Protein AF-A0A1W0X5W5-F1 (afdb_monomer_lite)

Radius of gyration: 29.23 Å; chains: 1; bounding box: 76×47×56 Å

Foldseek 3Di:
DDPDDDPVRVVVVVVQVVCVVVVVCPDPPPPPPPDPDPPVDVVLLVVQVVQQVDLARDQLVRSCVVVVHDSVVSVCSCVPVVVVPRDDHHDPDDDDPVRVVVCVVVVVVVCVVCPDPNVVVDDDDDDD

Sequence (128 aa):
MGRKLNLRAVSNLIRKNINKKAGNDTALSLVKPRGSSKLHTLGLVDAIEKDLSGPNPLTPSASSLKYGVSATTIARVISQDLEGKVRKKCRVHALSNKQAKQRLDRGPRLLRYINGRKWKNVVTIDEA

Secondary structure (DSSP, 8-state):
------HHHHHHHHHHHHHHHTT----------S---TT--HHHHHHHHHHHHSSSPPPHHHHHHHHT--HHHHHHHHHHTSTT-PPP---SS---HHHHHHHHHHHHHHHHHHTTTGGGG-------

pLDDT: mean 78.26, std 14.47, range [41.88, 96.75]

Structure (mmCIF, N/CA/C/O backbone):
data_AF-A0A1W0X5W5-F1
#
_entry.id   AF-A0A1W0X5W5-F1
#
loop_
_atom_site.group_PDB
_atom_site.id
_atom_site.type_symbol
_atom_site.label_atom_id
_atom_site.label_alt_id
_atom_site.label_comp_id
_atom_site.label_asym_id
_atom_site.label_entity_id
_atom_site.label_seq_id
_atom_site.pdbx_PDB_ins_code
_atom_site.Cartn_x
_atom_site.Cartn_y
_atom_site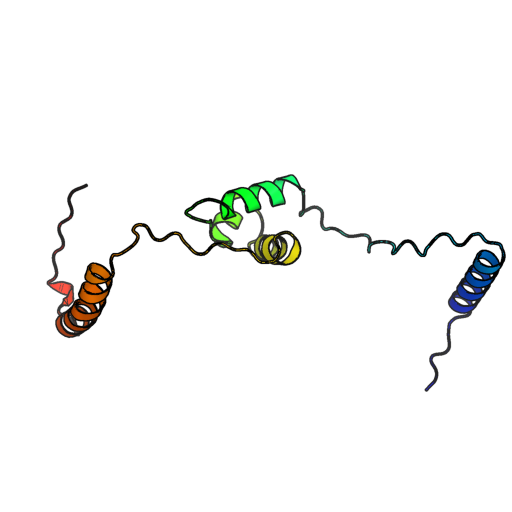.Cartn_z
_atom_site.occupancy
_atom_site.B_iso_or_equiv
_atom_site.auth_seq_id
_atom_site.auth_comp_id
_atom_site.auth_asym_id
_atom_site.auth_atom_id
_atom_site.pdbx_PDB_model_num
ATOM 1 N N . MET A 1 1 ? 45.149 -30.269 -7.861 1.00 41.88 1 MET A N 1
ATOM 2 C CA . MET A 1 1 ? 44.637 -30.825 -9.136 1.00 41.88 1 MET A CA 1
ATOM 3 C C . MET A 1 1 ? 44.564 -29.716 -10.181 1.00 41.88 1 MET A C 1
ATOM 5 O O . MET A 1 1 ? 43.687 -28.866 -10.099 1.00 41.88 1 MET A O 1
ATOM 9 N N . GLY A 1 2 ? 45.520 -29.663 -11.112 1.00 46.75 2 GLY A N 1
ATOM 10 C CA . GLY A 1 2 ? 45.532 -28.656 -12.179 1.00 46.75 2 GLY A CA 1
ATOM 11 C C . GLY A 1 2 ? 44.496 -28.981 -13.256 1.00 46.75 2 GLY A C 1
ATOM 12 O O . GLY A 1 2 ? 44.470 -30.102 -13.764 1.00 46.75 2 GLY A O 1
ATOM 13 N N . ARG A 1 3 ? 43.631 -28.022 -13.609 1.00 52.53 3 ARG A N 1
ATOM 14 C CA . ARG A 1 3 ? 42.708 -28.167 -14.745 1.00 52.53 3 ARG A CA 1
ATOM 15 C C . ARG A 1 3 ? 43.532 -28.287 -16.030 1.00 52.53 3 ARG A C 1
ATOM 17 O O . ARG A 1 3 ? 44.135 -27.306 -16.459 1.00 52.53 3 ARG A O 1
ATOM 24 N N . LYS A 1 4 ? 43.554 -29.472 -16.651 1.00 60.06 4 LYS A N 1
ATOM 25 C CA . LYS A 1 4 ? 44.086 -29.646 -18.011 1.00 60.06 4 LYS A CA 1
ATOM 26 C C . LYS A 1 4 ? 43.233 -28.810 -18.966 1.00 60.06 4 LYS A C 1
ATOM 28 O O . LYS A 1 4 ? 42.050 -29.085 -19.155 1.00 60.06 4 LYS A O 1
ATOM 33 N N . LEU A 1 5 ? 43.820 -27.762 -19.533 1.00 64.19 5 LEU A N 1
ATOM 34 C CA . LEU A 1 5 ? 43.180 -26.965 -20.574 1.00 64.19 5 LEU A CA 1
ATOM 35 C C . LEU A 1 5 ? 43.147 -27.780 -21.875 1.00 64.19 5 LEU A C 1
ATOM 37 O O . LEU A 1 5 ? 44.148 -28.370 -22.272 1.00 64.19 5 LEU A O 1
ATOM 41 N N . ASN A 1 6 ? 41.988 -27.820 -22.533 1.00 78.38 6 ASN A N 1
ATOM 42 C CA . ASN A 1 6 ? 41.815 -28.459 -23.840 1.00 78.38 6 ASN A CA 1
ATOM 43 C C . ASN A 1 6 ? 42.690 -27.742 -24.892 1.00 78.38 6 ASN A C 1
ATOM 45 O O . ASN A 1 6 ? 42.779 -26.513 -24.872 1.00 78.38 6 ASN A O 1
ATOM 49 N N . LEU A 1 7 ? 43.289 -28.483 -25.833 1.00 74.12 7 LEU A N 1
ATOM 50 C CA . LEU A 1 7 ? 44.090 -27.960 -26.953 1.00 74.12 7 LEU A CA 1
ATOM 51 C C . LEU A 1 7 ? 43.425 -26.768 -27.657 1.00 74.12 7 LEU A C 1
ATOM 53 O O . LEU A 1 7 ? 44.081 -25.777 -27.960 1.00 74.12 7 LEU A O 1
ATOM 57 N N . ARG A 1 8 ? 42.097 -26.798 -27.819 1.00 75.81 8 ARG A N 1
ATOM 58 C CA . ARG A 1 8 ? 41.340 -25.690 -28.422 1.00 75.81 8 ARG A CA 1
ATOM 59 C C . ARG A 1 8 ? 41.394 -24.403 -27.588 1.00 75.81 8 ARG A C 1
ATOM 61 O O . ARG A 1 8 ? 41.447 -23.308 -28.146 1.00 75.81 8 ARG A O 1
ATOM 68 N N . ALA A 1 9 ? 41.390 -24.514 -26.260 1.00 78.94 9 ALA A N 1
ATOM 69 C CA . ALA A 1 9 ? 41.548 -23.371 -25.362 1.00 78.94 9 ALA A CA 1
ATOM 70 C C . ALA A 1 9 ? 42.970 -22.798 -25.442 1.00 78.94 9 ALA A C 1
ATOM 72 O O . ALA A 1 9 ? 43.132 -21.578 -25.478 1.00 78.94 9 ALA A O 1
ATOM 73 N N . VAL A 1 10 ? 43.976 -23.670 -25.559 1.00 77.69 10 VAL A N 1
ATOM 74 C CA . VAL A 1 10 ? 45.382 -23.281 -25.733 1.00 77.69 10 VAL A CA 1
ATOM 75 C C . VAL A 1 10 ? 45.584 -22.539 -27.059 1.00 77.69 10 VAL A C 1
ATOM 77 O O . VAL A 1 10 ? 46.097 -21.422 -27.053 1.00 77.69 10 VAL A O 1
ATOM 80 N N . SER A 1 11 ? 45.092 -23.069 -28.184 1.00 81.19 11 SER A N 1
ATOM 81 C CA . SER A 1 11 ? 45.182 -22.396 -29.491 1.00 81.19 11 SER A CA 1
ATOM 82 C C . SER A 1 11 ? 44.473 -21.038 -29.503 1.00 81.19 11 SER A C 1
ATOM 84 O O . SER A 1 11 ? 44.976 -20.070 -30.075 1.00 81.19 11 SER A O 1
ATOM 86 N N . ASN A 1 12 ? 43.322 -20.930 -28.832 1.00 78.50 12 ASN A N 1
ATOM 87 C CA . ASN A 1 12 ? 42.607 -19.662 -28.699 1.00 78.50 12 ASN A CA 1
ATOM 88 C C . ASN A 1 12 ? 43.385 -18.628 -27.878 1.00 78.50 12 ASN A C 1
ATOM 90 O O . ASN A 1 12 ? 43.351 -17.446 -28.215 1.00 78.50 12 ASN A O 1
ATOM 94 N N . LEU A 1 13 ? 44.088 -19.059 -26.828 1.00 80.19 13 LEU A N 1
ATOM 95 C CA . LEU A 1 13 ? 44.933 -18.187 -26.015 1.00 80.19 13 LEU A CA 1
ATOM 96 C C . LEU A 1 13 ? 46.162 -17.703 -26.798 1.00 80.19 13 LEU A C 1
ATOM 98 O O . LEU A 1 13 ? 46.456 -16.510 -26.786 1.00 80.19 13 LEU A O 1
ATOM 102 N N . ILE A 1 14 ? 46.826 -18.603 -27.532 1.00 80.94 14 ILE A N 1
ATOM 103 C CA . ILE A 1 14 ? 47.978 -18.271 -28.388 1.00 80.94 14 ILE A CA 1
ATOM 104 C C . ILE A 1 14 ? 47.579 -17.225 -29.431 1.00 80.94 14 ILE A C 1
ATOM 106 O O . ILE A 1 14 ? 48.217 -16.181 -29.540 1.00 80.94 14 ILE A O 1
ATOM 110 N N . ARG A 1 15 ? 46.466 -17.453 -30.137 1.00 77.56 15 ARG A N 1
ATOM 111 C CA . ARG A 1 15 ? 45.949 -16.517 -31.141 1.00 77.56 15 ARG A CA 1
ATOM 112 C C . ARG A 1 15 ? 45.621 -15.141 -30.549 1.00 77.56 15 ARG A C 1
ATOM 114 O O . ARG A 1 15 ? 45.953 -14.127 -31.153 1.00 77.56 15 ARG A O 1
ATOM 121 N N . LYS A 1 16 ? 45.016 -15.092 -29.355 1.00 76.19 16 LYS A N 1
ATOM 122 C CA . LYS A 1 16 ? 44.744 -13.828 -28.647 1.00 76.19 16 LYS A CA 1
ATOM 123 C C . LYS A 1 16 ? 46.030 -13.072 -28.300 1.00 76.19 16 LYS A C 1
ATOM 125 O O . LYS A 1 16 ? 46.082 -11.863 -28.490 1.00 76.19 16 LYS A O 1
ATOM 130 N N . ASN A 1 17 ? 47.066 -13.775 -27.843 1.00 76.19 17 ASN A N 1
ATOM 131 C CA . ASN A 1 17 ? 48.352 -13.159 -27.506 1.00 76.19 17 ASN A CA 1
ATOM 132 C C . ASN A 1 17 ? 49.097 -12.617 -28.735 1.00 76.19 17 ASN A C 1
ATOM 134 O O . ASN A 1 17 ? 49.722 -11.562 -28.644 1.00 76.19 17 ASN A O 1
ATOM 138 N N . ILE A 1 18 ? 49.017 -13.308 -29.876 1.00 77.12 18 ILE A N 1
ATOM 139 C CA . ILE A 1 18 ? 49.602 -12.840 -31.143 1.00 77.12 18 ILE A CA 1
ATOM 140 C C . ILE A 1 18 ? 48.912 -11.547 -31.602 1.00 77.12 18 ILE A C 1
ATOM 142 O O . ILE A 1 18 ? 49.589 -10.569 -31.906 1.00 77.12 18 ILE A O 1
ATOM 146 N N . ASN A 1 19 ? 47.577 -11.506 -31.566 1.00 68.06 19 ASN A N 1
ATOM 147 C CA . ASN A 1 19 ? 46.812 -10.323 -31.976 1.00 68.06 19 ASN A CA 1
ATOM 148 C C . ASN A 1 19 ? 47.051 -9.113 -31.059 1.00 68.06 19 ASN A C 1
ATOM 150 O O . ASN A 1 19 ? 47.155 -7.994 -31.555 1.00 68.06 19 ASN A O 1
ATOM 154 N N . LYS A 1 20 ? 47.220 -9.345 -29.749 1.00 68.50 20 LYS A N 1
ATOM 155 C CA . LYS A 1 20 ? 47.580 -8.308 -28.773 1.00 68.50 20 LYS A CA 1
ATOM 156 C C . LYS A 1 20 ? 48.955 -7.691 -29.046 1.00 68.50 20 LYS A C 1
ATOM 158 O O . LYS A 1 20 ? 49.110 -6.476 -29.017 1.00 68.50 20 LYS A O 1
ATOM 163 N N . LYS A 1 21 ? 49.960 -8.517 -29.367 1.00 67.50 21 LYS A N 1
ATOM 164 C CA . LYS A 1 21 ? 51.302 -8.030 -29.745 1.00 67.50 21 LYS A CA 1
ATOM 165 C C . LYS A 1 21 ? 51.312 -7.255 -31.065 1.00 67.50 21 LYS A C 1
ATOM 167 O O . LYS A 1 21 ? 52.150 -6.379 -31.230 1.00 67.50 21 LYS A O 1
ATOM 172 N N . ALA A 1 22 ? 50.395 -7.560 -31.980 1.00 68.62 22 ALA A N 1
ATOM 173 C CA . ALA A 1 22 ? 50.269 -6.878 -33.266 1.00 68.62 22 ALA A CA 1
ATOM 174 C C . ALA A 1 22 ? 49.549 -5.513 -33.183 1.00 68.62 22 ALA A C 1
ATOM 176 O O . ALA A 1 22 ? 49.238 -4.938 -34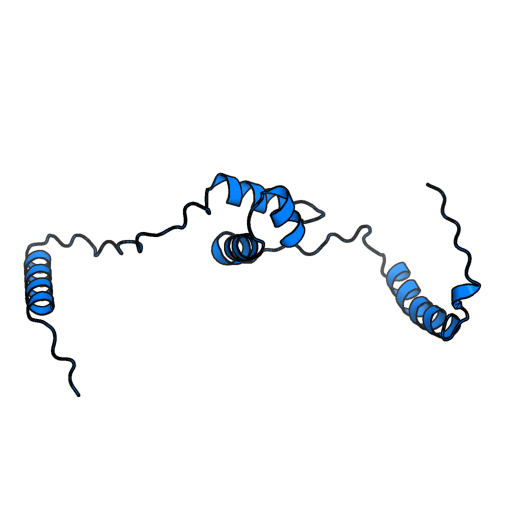.220 1.00 68.62 22 ALA A O 1
ATOM 177 N N . GLY A 1 23 ? 49.231 -5.009 -31.981 1.00 56.22 23 GLY A N 1
ATOM 178 C CA . GLY A 1 23 ? 48.491 -3.752 -31.798 1.00 56.22 23 GLY A CA 1
ATOM 179 C C . GLY A 1 23 ? 47.002 -3.840 -32.156 1.00 56.22 23 GLY A C 1
ATOM 180 O O . GLY A 1 23 ? 46.272 -2.866 -32.000 1.00 56.22 23 GLY A O 1
ATOM 181 N N . ASN A 1 24 ? 46.520 -5.017 -32.563 1.00 57.16 24 ASN A N 1
ATOM 182 C CA . ASN A 1 24 ? 45.113 -5.296 -32.838 1.00 57.16 24 ASN A CA 1
ATOM 183 C C . ASN A 1 24 ? 44.387 -5.703 -31.548 1.00 57.16 24 ASN A C 1
ATOM 185 O O . ASN A 1 24 ? 43.698 -6.728 -31.501 1.00 57.16 24 ASN A O 1
ATOM 189 N N . ASP A 1 25 ? 44.542 -4.903 -30.490 1.00 55.94 25 ASP A N 1
ATOM 190 C CA . ASP A 1 25 ? 43.758 -5.019 -29.262 1.00 55.94 25 ASP A CA 1
ATOM 191 C C . ASP A 1 25 ? 42.329 -4.536 -29.540 1.00 55.94 25 ASP A C 1
ATOM 193 O O . ASP A 1 25 ? 41.868 -3.501 -29.064 1.00 55.94 25 ASP A O 1
ATOM 197 N N . THR A 1 26 ? 41.579 -5.317 -30.322 1.00 54.59 26 THR A N 1
ATOM 198 C CA . THR A 1 26 ? 40.125 -5.257 -30.213 1.00 54.59 26 THR A CA 1
ATOM 199 C C . THR A 1 26 ? 39.819 -5.688 -28.789 1.00 54.59 26 THR A C 1
ATOM 201 O O . THR A 1 26 ? 40.021 -6.857 -28.440 1.00 54.59 26 THR A O 1
ATOM 204 N N . ALA A 1 27 ? 39.397 -4.729 -27.956 1.00 50.03 27 ALA A N 1
ATOM 205 C CA . ALA A 1 27 ? 38.918 -4.983 -26.608 1.00 50.03 27 ALA A CA 1
ATOM 206 C C . ALA A 1 27 ? 38.065 -6.252 -26.631 1.00 50.03 27 ALA A C 1
ATOM 208 O O . ALA A 1 27 ? 37.277 -6.443 -27.562 1.00 50.03 27 ALA A O 1
ATOM 209 N N . LEU A 1 28 ? 38.240 -7.135 -25.641 1.00 51.38 28 LEU A N 1
ATOM 210 C CA . LEU A 1 28 ? 37.315 -8.240 -25.427 1.00 51.38 28 LEU A CA 1
ATOM 211 C C . LEU A 1 28 ? 35.924 -7.620 -25.347 1.00 51.38 28 LEU A C 1
ATOM 213 O O . LEU A 1 28 ? 35.529 -7.127 -24.293 1.00 51.38 28 LEU A O 1
ATOM 217 N N . SER A 1 29 ? 35.197 -7.613 -26.467 1.00 51.09 29 SER A N 1
ATOM 218 C CA . SER A 1 29 ? 33.780 -7.333 -26.456 1.00 51.09 29 SER A CA 1
ATOM 219 C C . SER A 1 29 ? 33.271 -8.413 -25.529 1.00 51.09 29 SER A C 1
ATOM 221 O O . SER A 1 29 ? 33.370 -9.606 -25.846 1.00 51.09 29 SER A O 1
ATOM 223 N N . LEU A 1 30 ? 32.854 -7.996 -24.340 1.00 48.06 30 LEU A N 1
ATOM 224 C CA . LEU A 1 30 ? 32.068 -8.804 -23.446 1.00 48.06 30 LEU A CA 1
ATOM 225 C C . LEU A 1 30 ? 30.857 -9.185 -24.294 1.00 48.06 30 LEU A C 1
ATOM 227 O O . LEU A 1 30 ? 29.929 -8.392 -24.442 1.00 48.06 30 LEU A O 1
ATOM 231 N N . VAL A 1 31 ? 30.935 -10.324 -24.989 1.00 45.72 31 VAL A N 1
ATOM 232 C CA . VAL A 1 31 ? 29.844 -10.804 -25.825 1.00 45.72 31 VAL A CA 1
ATOM 233 C C . VAL A 1 31 ? 28.728 -11.009 -24.826 1.00 45.72 31 VAL A C 1
ATOM 235 O O . VAL A 1 31 ? 28.789 -11.939 -24.019 1.00 45.72 31 VAL A O 1
ATOM 238 N N . LYS A 1 32 ? 27.776 -10.068 -24.802 1.00 52.59 32 LYS A N 1
ATOM 239 C CA . LYS A 1 32 ? 26.614 -10.153 -23.926 1.00 52.59 32 LYS A CA 1
ATOM 240 C C . LYS A 1 32 ? 26.036 -11.551 -24.146 1.00 52.59 32 LYS A C 1
ATOM 242 O O . LYS A 1 32 ? 25.884 -11.937 -25.312 1.00 52.59 32 LYS A O 1
ATOM 247 N N . PRO A 1 33 ? 25.782 -12.341 -23.090 1.00 51.97 33 PRO A N 1
ATOM 248 C CA . PRO A 1 33 ? 25.211 -13.661 -23.276 1.00 51.97 33 PRO A CA 1
ATOM 249 C C . PRO A 1 33 ? 23.937 -13.501 -24.102 1.00 51.97 33 PRO A C 1
ATOM 251 O O . PRO A 1 33 ? 23.051 -12.707 -23.786 1.00 51.97 33 PRO A O 1
ATOM 254 N N . ARG A 1 34 ? 23.919 -14.185 -25.245 1.00 49.72 34 ARG A N 1
ATOM 255 C CA . ARG A 1 34 ? 22.846 -14.106 -26.226 1.00 49.72 34 ARG A CA 1
ATOM 256 C C . ARG A 1 34 ? 21.605 -14.730 -25.594 1.00 49.72 34 ARG A C 1
ATOM 258 O O . ARG A 1 34 ? 21.515 -15.949 -25.500 1.00 49.72 34 ARG A O 1
ATOM 265 N N . GLY A 1 35 ? 20.692 -13.883 -25.130 1.00 52.38 35 GLY A N 1
ATOM 266 C CA . GLY A 1 35 ? 19.457 -14.323 -24.492 1.00 52.38 35 GLY A CA 1
ATOM 267 C C . GLY A 1 35 ? 18.828 -13.281 -23.576 1.00 52.38 35 GLY A C 1
ATOM 268 O O . GLY A 1 35 ? 18.503 -13.606 -22.439 1.00 52.38 35 GLY A O 1
ATOM 269 N N . SER A 1 36 ? 18.616 -12.045 -24.041 1.00 49.88 36 SER A N 1
ATOM 270 C CA . SER A 1 36 ? 17.507 -11.281 -23.466 1.00 49.88 36 SER A CA 1
ATOM 271 C C . SER A 1 36 ? 16.226 -12.004 -23.878 1.00 49.88 36 SER A C 1
ATOM 273 O O . SER A 1 36 ? 15.992 -12.270 -25.061 1.00 49.88 36 SER A O 1
ATOM 275 N N . SER A 1 37 ? 15.436 -12.440 -22.899 1.00 51.19 37 SER A N 1
ATOM 276 C CA . SER A 1 37 ? 14.161 -13.076 -23.208 1.00 51.19 37 SER A CA 1
ATOM 277 C C . SER A 1 37 ? 13.297 -12.081 -23.995 1.00 51.19 37 SER A C 1
ATOM 279 O O . SER A 1 37 ? 13.259 -10.896 -23.665 1.00 51.19 37 SER A O 1
ATOM 281 N N . LYS A 1 38 ? 12.604 -12.554 -25.039 1.00 54.22 38 LYS A N 1
ATOM 282 C CA . LYS A 1 38 ? 11.740 -11.745 -25.929 1.00 54.22 38 LYS A CA 1
ATOM 283 C C . LYS A 1 38 ? 10.632 -10.963 -25.192 1.00 54.22 38 LYS A C 1
ATOM 285 O O . LYS A 1 38 ? 9.909 -10.199 -25.813 1.00 54.22 38 LYS A O 1
ATOM 290 N N . LEU A 1 39 ? 10.490 -11.169 -23.883 1.00 53.59 39 LEU A N 1
ATOM 291 C CA . LEU A 1 39 ? 9.470 -10.581 -23.023 1.00 53.59 39 LEU A CA 1
ATOM 292 C C . LEU A 1 39 ? 9.893 -9.243 -22.386 1.00 53.59 39 LEU A C 1
ATOM 294 O O . LEU A 1 39 ? 9.039 -8.568 -21.829 1.00 53.59 39 LEU A O 1
ATOM 298 N N . HIS A 1 40 ? 11.161 -8.823 -22.496 1.00 61.06 40 HIS A N 1
ATOM 299 C CA . HIS A 1 40 ? 11.628 -7.494 -22.057 1.00 61.06 40 HIS A CA 1
ATOM 300 C C . HIS A 1 40 ? 11.661 -6.538 -23.251 1.00 61.06 40 HIS A C 1
ATOM 302 O O . HIS A 1 40 ? 12.720 -6.118 -23.716 1.00 61.06 40 HIS A O 1
ATOM 308 N N . THR A 1 41 ? 10.492 -6.250 -23.818 1.00 75.56 41 THR A N 1
ATOM 309 C CA . THR A 1 41 ? 10.397 -5.175 -24.813 1.00 75.56 41 THR A CA 1
ATOM 310 C C . THR A 1 41 ? 10.475 -3.845 -24.070 1.00 75.56 41 THR A C 1
ATOM 312 O O . THR A 1 41 ? 9.795 -3.697 -23.057 1.00 75.56 41 THR A O 1
ATOM 315 N N . LEU A 1 42 ? 11.262 -2.882 -24.567 1.00 78.81 42 LEU A N 1
ATOM 316 C CA . LEU A 1 42 ? 11.389 -1.546 -23.958 1.00 78.81 42 LEU A CA 1
ATOM 317 C C . LEU A 1 42 ? 10.016 -0.929 -23.640 1.00 78.81 42 LEU A C 1
ATOM 319 O O . LEU A 1 42 ? 9.801 -0.461 -22.533 1.00 78.81 42 LEU A O 1
ATOM 323 N N . GLY A 1 43 ? 9.036 -1.087 -24.537 1.00 84.38 43 GLY A N 1
ATOM 324 C CA . GLY A 1 43 ? 7.674 -0.596 -24.306 1.00 84.38 43 GLY A CA 1
ATOM 325 C C . GLY A 1 43 ? 6.943 -1.216 -23.105 1.00 84.38 43 GLY A C 1
ATOM 326 O O . GLY A 1 43 ? 6.127 -0.540 -22.487 1.00 84.38 43 GLY A O 1
ATOM 327 N N . LEU A 1 44 ? 7.231 -2.472 -22.733 1.00 85.31 44 LEU A N 1
ATOM 328 C CA . LEU A 1 44 ? 6.674 -3.077 -21.515 1.00 85.31 44 LEU A CA 1
ATOM 329 C C . LEU A 1 44 ? 7.343 -2.495 -20.266 1.00 85.31 44 LEU A C 1
ATOM 331 O O . LEU A 1 44 ? 6.662 -2.241 -19.275 1.00 85.31 44 LEU A O 1
ATOM 335 N N . VAL A 1 45 ? 8.660 -2.278 -20.321 1.00 86.94 45 VAL A N 1
ATOM 336 C CA . VAL A 1 45 ? 9.418 -1.660 -19.224 1.00 86.94 45 VAL A CA 1
ATOM 337 C C . VAL A 1 45 ? 8.906 -0.242 -18.977 1.00 86.94 45 VAL A C 1
ATOM 339 O O . VAL A 1 45 ? 8.524 0.061 -17.850 1.00 86.94 45 VAL A O 1
ATOM 342 N N . ASP A 1 46 ? 8.765 0.566 -20.030 1.00 88.00 46 ASP A N 1
ATOM 343 C CA . ASP A 1 46 ? 8.258 1.942 -19.951 1.00 88.00 46 ASP A CA 1
ATOM 344 C C . ASP A 1 46 ? 6.818 1.994 -19.411 1.00 88.00 46 ASP A C 1
ATOM 346 O O . ASP A 1 46 ? 6.461 2.866 -18.615 1.00 88.00 46 ASP A O 1
ATOM 350 N N . ALA A 1 47 ? 5.965 1.050 -19.824 1.00 88.31 47 ALA A N 1
ATOM 351 C CA . ALA A 1 47 ? 4.587 0.965 -19.344 1.00 88.31 47 ALA A CA 1
ATOM 352 C C . ALA A 1 47 ? 4.520 0.601 -17.849 1.00 88.31 47 ALA A C 1
ATOM 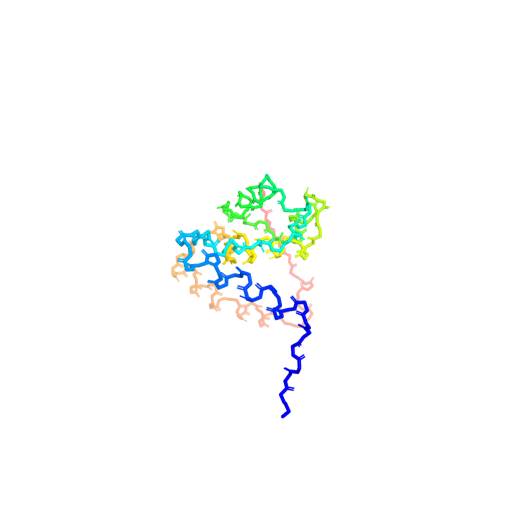354 O O . ALA A 1 47 ? 3.758 1.211 -17.094 1.00 88.31 47 ALA A O 1
ATOM 355 N N . ILE A 1 48 ? 5.347 -0.354 -17.407 1.00 86.38 48 ILE A N 1
ATOM 356 C CA . ILE A 1 48 ? 5.471 -0.726 -15.992 1.00 86.38 48 ILE A CA 1
ATOM 357 C C . ILE A 1 48 ? 6.046 0.443 -15.183 1.00 86.38 48 ILE A C 1
ATOM 359 O O . ILE A 1 48 ? 5.539 0.737 -14.103 1.00 86.38 48 ILE A O 1
ATOM 363 N N . GLU A 1 49 ? 7.053 1.148 -15.699 1.00 87.50 49 GLU A N 1
ATOM 364 C CA . GLU A 1 49 ? 7.634 2.318 -15.039 1.00 87.50 49 GLU A CA 1
ATOM 365 C C . GLU A 1 49 ? 6.595 3.429 -14.845 1.00 87.50 49 GLU A C 1
ATOM 367 O O . GLU A 1 49 ? 6.461 3.969 -13.743 1.00 87.50 49 GLU A O 1
ATOM 372 N N . LYS A 1 50 ? 5.788 3.724 -15.872 1.00 87.12 50 LYS A N 1
ATOM 373 C CA . LYS A 1 50 ? 4.692 4.700 -15.768 1.00 87.12 50 LYS A CA 1
ATOM 374 C C . LYS A 1 50 ? 3.669 4.316 -14.704 1.00 87.12 50 LYS A C 1
ATOM 376 O O . LYS A 1 50 ? 3.291 5.164 -13.893 1.00 87.12 50 LYS A O 1
ATOM 381 N N . ASP A 1 51 ? 3.264 3.050 -14.665 1.00 84.88 51 ASP A N 1
ATOM 382 C CA . ASP A 1 51 ? 2.321 2.550 -13.659 1.00 84.88 51 ASP A CA 1
ATOM 383 C C . ASP A 1 51 ? 2.886 2.600 -12.233 1.00 84.88 51 ASP A C 1
ATOM 385 O O . ASP A 1 51 ? 2.123 2.710 -11.273 1.00 84.88 51 ASP A O 1
ATOM 389 N N . LEU A 1 52 ? 4.210 2.530 -12.076 1.00 81.69 52 LEU A N 1
ATOM 390 C CA . LEU A 1 52 ? 4.892 2.633 -10.784 1.00 81.69 52 LEU A CA 1
ATOM 391 C C . LEU A 1 52 ? 5.202 4.081 -10.371 1.00 81.69 52 LEU A C 1
ATOM 393 O O . LEU A 1 52 ? 5.365 4.357 -9.180 1.00 81.69 52 LEU A O 1
ATOM 397 N N . SER A 1 53 ? 5.281 5.007 -11.328 1.00 82.12 53 SER A N 1
ATOM 398 C CA . SER A 1 53 ? 5.564 6.427 -11.083 1.00 82.12 53 SER A CA 1
ATOM 399 C C . SER A 1 53 ? 4.350 7.190 -10.533 1.00 82.12 53 SER A C 1
ATOM 401 O O . SER A 1 53 ? 4.506 8.150 -9.766 1.00 82.12 53 SER A O 1
ATOM 403 N N . GLY A 1 54 ? 3.138 6.729 -10.863 1.00 75.25 54 GLY A N 1
ATOM 404 C CA . GLY A 1 54 ? 1.877 7.307 -10.395 1.00 75.25 54 GLY A CA 1
ATOM 405 C C . GLY A 1 54 ? 1.688 7.273 -8.867 1.00 75.25 54 GLY A C 1
ATOM 406 O O . GLY A 1 54 ? 2.364 6.523 -8.159 1.00 75.25 54 GLY A O 1
ATOM 407 N N . PRO A 1 55 ? 0.751 8.075 -8.319 1.00 68.38 55 PRO A N 1
ATOM 408 C CA . PRO A 1 55 ? 0.514 8.140 -6.877 1.00 68.38 55 PRO A CA 1
ATOM 409 C C . PRO A 1 55 ? 0.073 6.784 -6.305 1.00 68.38 55 PRO A C 1
ATOM 411 O O . PRO A 1 55 ? 0.490 6.389 -5.221 1.00 68.38 55 PRO A O 1
ATOM 414 N N . ASN A 1 56 ? -0.720 6.004 -7.032 1.00 74.12 56 ASN A N 1
ATOM 415 C CA . ASN A 1 56 ? -1.103 4.671 -6.585 1.00 74.12 56 ASN A CA 1
ATOM 416 C C . ASN A 1 56 ? -0.436 3.608 -7.465 1.00 74.12 56 ASN A C 1
ATOM 418 O O . ASN A 1 56 ? -1.045 3.193 -8.452 1.00 74.12 56 ASN A O 1
ATOM 422 N N . PRO A 1 57 ? 0.804 3.194 -7.145 1.00 81.94 57 PRO A N 1
ATOM 423 C CA . PRO A 1 57 ? 1.516 2.229 -7.961 1.00 81.94 57 PRO A CA 1
ATOM 424 C C . PRO A 1 57 ? 0.776 0.894 -7.973 1.00 81.94 57 PRO A C 1
ATOM 426 O O . PRO A 1 57 ? 0.324 0.405 -6.929 1.00 81.94 57 PRO A O 1
ATOM 429 N N . LEU A 1 58 ? 0.657 0.300 -9.160 1.00 84.00 58 LEU A N 1
ATOM 430 C CA . LEU A 1 58 ? 0.055 -1.021 -9.302 1.00 84.00 58 LEU A CA 1
ATOM 431 C C . LEU A 1 58 ? 0.909 -2.082 -8.601 1.00 84.00 58 LEU A C 1
ATOM 433 O O . LEU A 1 58 ? 2.140 -2.039 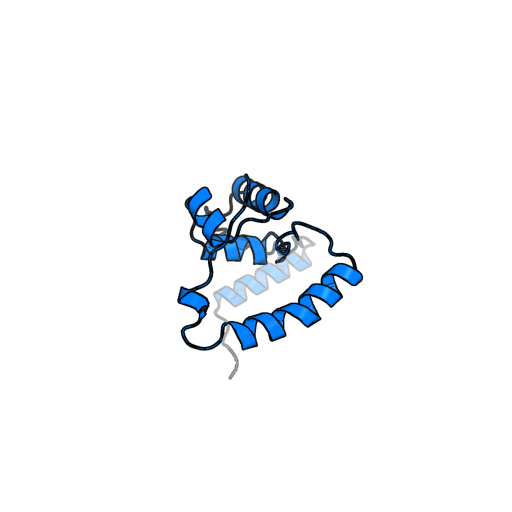-8.600 1.00 84.00 58 LEU A O 1
ATOM 437 N N . THR A 1 59 ? 0.241 -3.070 -8.004 1.00 83.00 59 THR A N 1
ATOM 438 C CA . THR A 1 59 ? 0.931 -4.248 -7.476 1.00 83.00 59 THR A CA 1
ATOM 439 C C . THR A 1 59 ? 1.434 -5.118 -8.632 1.00 83.00 59 THR A C 1
ATOM 441 O O . THR A 1 59 ? 0.799 -5.147 -9.687 1.00 83.00 59 THR A O 1
ATOM 444 N N . PRO A 1 60 ? 2.498 -5.922 -8.438 1.00 84.44 60 PRO A N 1
ATOM 445 C CA . PRO A 1 60 ? 2.975 -6.845 -9.472 1.00 84.44 60 PRO A CA 1
ATOM 446 C C . PRO A 1 60 ? 1.887 -7.787 -10.012 1.00 84.44 60 PRO A C 1
ATOM 448 O O . PRO A 1 60 ? 1.888 -8.123 -11.192 1.00 84.44 60 PRO A O 1
ATOM 451 N N . SER A 1 61 ? 0.925 -8.175 -9.169 1.00 86.31 61 SER A N 1
ATOM 452 C CA . SER A 1 61 ? -0.243 -8.967 -9.567 1.00 86.31 61 SER 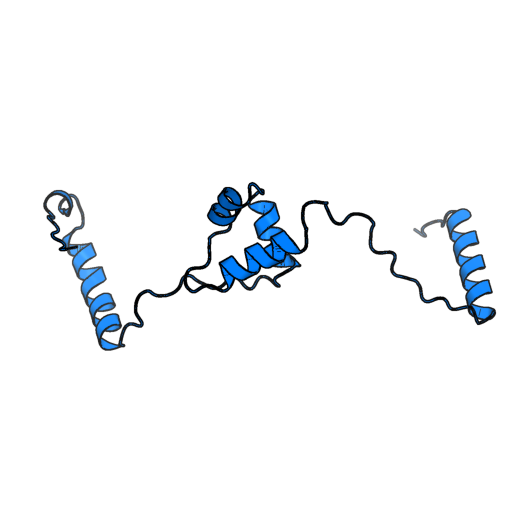A CA 1
ATOM 453 C C . SER A 1 61 ? -1.226 -8.197 -10.455 1.00 86.31 61 SER A C 1
ATOM 455 O O . SER A 1 61 ? -1.712 -8.746 -11.440 1.00 86.31 61 SER A O 1
ATOM 457 N N . ALA A 1 62 ? -1.501 -6.928 -10.148 1.00 87.25 62 ALA A N 1
ATOM 458 C CA . ALA A 1 62 ? -2.389 -6.095 -10.953 1.00 87.25 62 ALA A CA 1
ATOM 459 C C . ALA A 1 62 ? -1.757 -5.776 -12.315 1.00 87.25 62 ALA A C 1
ATOM 461 O O . ALA A 1 62 ? -2.416 -5.889 -13.347 1.00 87.25 62 ALA A O 1
ATOM 462 N N . SER A 1 63 ? -0.458 -5.472 -12.333 1.00 87.44 63 SER A N 1
ATOM 463 C CA . SER A 1 63 ? 0.293 -5.292 -13.577 1.00 87.44 63 SER A CA 1
ATOM 464 C C . SER A 1 63 ? 0.347 -6.586 -14.399 1.00 87.44 63 SER A C 1
ATOM 466 O O . SER A 1 63 ? 0.267 -6.537 -15.623 1.00 87.44 63 SER A O 1
ATOM 468 N N . SER A 1 64 ? 0.423 -7.751 -13.745 1.00 90.06 64 SER A N 1
ATOM 469 C CA . SER A 1 64 ? 0.416 -9.060 -14.417 1.00 90.06 64 SER A CA 1
ATOM 470 C C . SER A 1 64 ? -0.876 -9.283 -15.193 1.00 90.06 64 SER A C 1
ATOM 472 O O . SER A 1 64 ? -0.835 -9.634 -16.372 1.00 90.06 64 SER A O 1
ATOM 474 N N . LEU A 1 65 ? -2.010 -8.986 -14.557 1.00 92.31 65 LEU A N 1
ATOM 475 C CA . LEU A 1 65 ? -3.327 -9.053 -15.180 1.00 92.31 65 LEU A CA 1
ATOM 476 C C . LEU A 1 65 ? -3.464 -8.055 -16.342 1.00 92.31 65 LEU A C 1
ATOM 478 O O . LEU A 1 65 ? -3.955 -8.417 -17.405 1.00 92.31 65 LEU A O 1
ATOM 482 N N . LYS A 1 66 ? -3.001 -6.813 -16.152 1.00 90.94 66 LYS A N 1
ATOM 483 C CA . LYS A 1 66 ? -3.107 -5.733 -17.146 1.00 90.94 66 LYS A CA 1
ATOM 484 C C . LYS A 1 66 ? -2.323 -6.024 -18.426 1.00 90.94 66 LYS A C 1
ATOM 486 O O . LYS A 1 66 ? -2.822 -5.765 -19.516 1.00 90.94 66 LYS A O 1
ATOM 491 N N . TYR A 1 67 ? -1.101 -6.535 -18.294 1.00 89.56 67 TYR A N 1
ATOM 492 C CA . TYR A 1 67 ? -0.195 -6.732 -19.429 1.00 89.56 67 TYR A CA 1
ATOM 493 C C . TYR A 1 67 ? -0.183 -8.167 -19.969 1.00 89.56 67 TYR A C 1
ATOM 495 O O . TYR A 1 67 ? 0.472 -8.425 -20.975 1.00 89.56 67 TYR A O 1
ATOM 503 N N . GLY A 1 68 ? -0.880 -9.108 -19.322 1.00 88.62 68 GLY A N 1
ATOM 504 C CA . GLY A 1 68 ? -0.880 -10.520 -19.723 1.00 88.62 68 GLY A CA 1
ATOM 505 C C . GLY A 1 68 ? 0.477 -11.204 -19.527 1.00 88.62 68 GLY A C 1
ATOM 506 O O . GLY A 1 68 ? 0.801 -12.173 -20.209 1.00 88.62 68 GLY A O 1
ATOM 507 N N . VAL A 1 69 ? 1.296 -10.687 -18.610 1.00 88.62 69 VAL A N 1
ATOM 508 C CA . VAL A 1 69 ? 2.658 -11.164 -18.347 1.00 88.62 69 VAL A CA 1
ATOM 509 C C . VAL A 1 69 ? 2.716 -11.760 -16.951 1.00 88.62 69 VAL A C 1
ATOM 511 O O . VAL A 1 69 ? 2.072 -11.256 -16.038 1.00 88.62 69 VAL A O 1
ATOM 514 N N . SER A 1 70 ? 3.500 -12.819 -16.744 1.00 89.31 70 SER A N 1
ATOM 515 C CA . SER A 1 70 ? 3.616 -13.443 -15.422 1.00 89.31 70 SER A CA 1
ATOM 516 C C . SER A 1 70 ? 4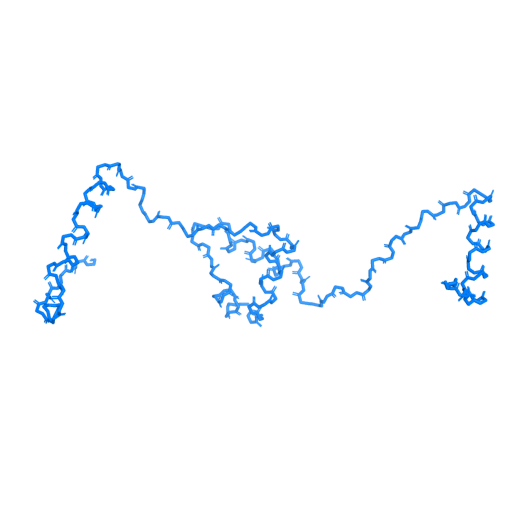.117 -12.459 -14.350 1.00 89.31 70 SER A C 1
ATOM 518 O O . SER A 1 70 ? 5.005 -11.637 -14.598 1.00 89.31 70 SER A O 1
ATOM 520 N N . ALA A 1 71 ? 3.587 -12.567 -13.129 1.00 88.56 71 ALA A N 1
ATOM 521 C CA . ALA A 1 71 ? 3.995 -11.711 -12.013 1.00 88.56 71 ALA A CA 1
ATOM 522 C C . ALA A 1 71 ? 5.497 -11.834 -11.681 1.00 88.56 71 ALA A C 1
ATOM 524 O O . ALA A 1 71 ? 6.112 -10.868 -11.231 1.00 88.56 71 ALA A O 1
ATOM 525 N N . THR A 1 72 ? 6.111 -12.993 -11.942 1.00 89.19 72 THR A N 1
ATOM 526 C CA . THR A 1 72 ? 7.556 -13.212 -11.769 1.00 89.19 72 THR A CA 1
ATOM 527 C C . THR A 1 72 ? 8.381 -12.446 -12.799 1.00 89.19 72 THR A C 1
ATOM 529 O O . THR A 1 72 ? 9.424 -11.896 -12.450 1.00 89.19 72 THR A O 1
ATOM 532 N N . THR A 1 73 ? 7.915 -12.348 -14.047 1.00 87.81 73 THR A N 1
ATOM 533 C CA . THR A 1 73 ? 8.541 -11.494 -15.067 1.00 87.81 73 THR A CA 1
ATOM 534 C C . THR A 1 73 ? 8.442 -10.022 -14.679 1.00 87.81 73 THR A C 1
ATOM 536 O O . THR A 1 73 ? 9.435 -9.312 -14.769 1.00 87.81 73 THR A O 1
ATOM 539 N N . ILE A 1 74 ? 7.292 -9.570 -14.175 1.00 87.62 74 ILE A N 1
ATOM 540 C CA . ILE A 1 74 ? 7.135 -8.185 -13.705 1.00 87.62 74 ILE A CA 1
ATOM 541 C C . ILE A 1 74 ? 8.057 -7.896 -12.520 1.00 87.62 74 ILE A C 1
ATOM 543 O O . ILE A 1 74 ? 8.726 -6.868 -12.507 1.00 87.62 74 ILE A O 1
ATOM 547 N N . ALA A 1 75 ? 8.164 -8.818 -11.560 1.00 86.69 75 ALA A N 1
ATOM 548 C CA . ALA A 1 75 ? 9.116 -8.687 -10.460 1.00 86.69 75 ALA A CA 1
ATOM 549 C C . ALA A 1 75 ? 10.569 -8.606 -10.962 1.00 86.69 75 ALA A C 1
ATOM 551 O O . ALA A 1 75 ? 11.341 -7.795 -10.460 1.00 86.69 75 ALA A O 1
ATOM 552 N N . ARG A 1 76 ? 10.935 -9.392 -11.985 1.00 86.88 76 ARG A N 1
ATOM 553 C CA . ARG A 1 76 ? 12.261 -9.315 -12.616 1.00 86.88 76 ARG A CA 1
ATOM 554 C C . ARG A 1 76 ? 12.512 -7.972 -13.287 1.00 86.88 76 ARG A C 1
ATOM 556 O O . ARG A 1 76 ? 13.563 -7.402 -13.032 1.00 86.88 76 ARG A O 1
ATOM 563 N N . VAL A 1 77 ? 11.565 -7.466 -14.078 1.00 86.69 77 VAL A N 1
ATOM 564 C CA . VAL A 1 77 ? 11.662 -6.134 -14.704 1.00 86.69 77 VAL A CA 1
ATOM 565 C C . VAL A 1 77 ? 11.858 -5.066 -13.631 1.00 86.69 77 VAL A C 1
ATOM 567 O O . VAL A 1 77 ? 12.779 -4.265 -13.703 1.00 86.69 77 VAL A O 1
ATOM 570 N N . ILE A 1 78 ? 11.061 -5.113 -12.565 1.00 85.62 78 ILE A N 1
ATOM 571 C CA . ILE A 1 78 ? 11.186 -4.177 -11.449 1.00 85.62 78 ILE A CA 1
ATOM 572 C C . ILE A 1 78 ? 12.574 -4.255 -10.800 1.00 85.62 78 ILE A C 1
ATOM 574 O O . ILE A 1 78 ? 13.191 -3.223 -10.560 1.00 85.62 78 ILE A O 1
ATOM 578 N N . SER A 1 79 ? 13.073 -5.454 -10.495 1.00 84.75 79 SER A N 1
ATOM 579 C CA . SER A 1 79 ? 14.354 -5.621 -9.800 1.00 84.75 79 SER A CA 1
ATOM 580 C C . SER A 1 79 ? 15.576 -5.335 -10.674 1.00 84.75 79 SER A C 1
ATOM 582 O O . SER A 1 79 ? 16.564 -4.822 -10.159 1.00 84.75 79 SER A O 1
ATOM 584 N N . GLN A 1 80 ? 15.537 -5.706 -11.954 1.00 84.69 80 GLN A N 1
ATOM 585 C CA . GLN A 1 80 ? 16.689 -5.642 -12.859 1.00 84.69 80 GLN A CA 1
ATOM 586 C C . GLN A 1 80 ? 16.706 -4.358 -13.683 1.00 84.69 80 GLN A C 1
ATOM 588 O O . GLN A 1 80 ? 17.752 -3.725 -13.782 1.00 84.69 80 GLN A O 1
ATOM 593 N N . ASP A 1 81 ? 15.558 -3.976 -14.241 1.00 83.12 81 ASP A N 1
ATOM 594 C CA . ASP A 1 81 ? 15.450 -2.867 -15.190 1.00 83.12 81 ASP A CA 1
ATOM 595 C C . ASP A 1 81 ? 15.071 -1.551 -14.481 1.00 83.12 81 ASP A C 1
ATOM 597 O O . ASP A 1 81 ? 15.469 -0.481 -14.929 1.00 83.12 81 ASP A O 1
ATOM 601 N N . LEU A 1 82 ? 14.362 -1.619 -13.341 1.00 81.38 82 LEU A N 1
ATOM 602 C CA . LEU A 1 82 ? 13.910 -0.448 -12.561 1.00 81.38 82 LEU A CA 1
ATOM 603 C C . LEU A 1 82 ? 14.592 -0.316 -11.184 1.00 81.38 82 LEU A C 1
ATOM 605 O O . LEU A 1 82 ? 14.083 0.370 -10.293 1.00 81.38 82 LEU A O 1
ATOM 609 N N . GLU A 1 83 ? 15.729 -0.992 -10.978 1.00 79.19 83 GLU A N 1
ATOM 610 C CA . GLU A 1 83 ? 16.550 -0.946 -9.749 1.00 79.19 83 GLU A CA 1
ATOM 611 C C . GLU A 1 83 ? 15.795 -1.293 -8.445 1.00 79.19 83 GLU A C 1
ATOM 613 O O . GLU A 1 83 ? 16.197 -0.912 -7.346 1.00 79.19 83 GLU A O 1
ATOM 618 N N . GLY A 1 84 ? 14.659 -1.987 -8.537 1.00 69.81 84 GLY A N 1
ATOM 619 C CA . GLY A 1 84 ? 13.800 -2.275 -7.389 1.00 69.81 84 GLY A CA 1
ATOM 620 C C . GLY A 1 84 ? 13.082 -1.046 -6.819 1.00 69.81 84 GLY A C 1
ATOM 621 O O . GLY A 1 84 ? 12.551 -1.119 -5.707 1.00 69.81 84 GLY A O 1
ATOM 622 N N . LYS A 1 85 ? 13.029 0.076 -7.552 1.00 65.62 85 LYS A N 1
ATOM 623 C CA . LYS A 1 85 ? 12.346 1.315 -7.144 1.00 65.62 85 LYS A CA 1
ATOM 624 C C . LYS A 1 85 ? 10.826 1.170 -7.247 1.00 65.62 85 LYS A C 1
ATOM 626 O O . LYS A 1 85 ? 10.170 1.774 -8.087 1.00 65.62 85 LYS A O 1
ATOM 631 N N . VAL A 1 86 ? 10.234 0.383 -6.355 1.00 65.25 86 VAL A N 1
ATOM 632 C CA . VAL A 1 86 ? 8.776 0.332 -6.199 1.00 65.25 86 VAL A CA 1
ATOM 633 C C . VAL A 1 86 ? 8.358 1.419 -5.221 1.00 65.25 86 VAL A C 1
ATOM 635 O O . VAL A 1 86 ? 8.715 1.387 -4.039 1.00 65.25 86 VAL A O 1
ATOM 638 N N . ARG A 1 87 ? 7.580 2.396 -5.700 1.00 63.69 87 ARG A N 1
ATOM 639 C CA . ARG A 1 87 ? 6.934 3.364 -4.811 1.00 63.69 87 ARG A CA 1
ATOM 640 C C . ARG A 1 87 ? 5.968 2.629 -3.880 1.00 63.69 87 ARG A C 1
ATOM 642 O O . ARG A 1 87 ? 5.247 1.718 -4.278 1.00 63.69 87 ARG A O 1
ATOM 649 N N . LYS A 1 88 ? 5.961 3.011 -2.604 1.00 67.62 88 LYS A N 1
ATOM 650 C CA . LYS A 1 88 ? 4.963 2.521 -1.642 1.00 67.62 88 LYS A CA 1
ATOM 651 C C . LYS A 1 88 ? 3.617 3.174 -1.967 1.00 67.62 88 LYS A C 1
ATOM 653 O O . LYS A 1 88 ? 3.598 4.305 -2.446 1.00 67.62 88 LYS A O 1
ATOM 658 N N . LYS A 1 89 ? 2.506 2.476 -1.694 1.00 69.56 89 LYS A N 1
ATOM 659 C CA . LYS A 1 89 ? 1.140 3.011 -1.859 1.00 69.56 89 LYS A CA 1
ATOM 660 C C . LYS A 1 89 ? 1.051 4.447 -1.331 1.00 69.56 89 LYS A C 1
ATOM 662 O O . LYS A 1 89 ? 1.465 4.694 -0.194 1.00 69.56 89 LYS A O 1
ATOM 667 N N . CYS A 1 90 ? 0.495 5.370 -2.123 1.00 61.22 90 CYS A N 1
ATOM 668 C CA . CYS A 1 90 ? 0.262 6.721 -1.627 1.00 61.22 90 CYS A CA 1
ATOM 669 C C . CYS A 1 90 ? -0.721 6.716 -0.463 1.00 61.22 90 CYS A C 1
ATOM 671 O O . CYS A 1 90 ? -1.719 5.994 -0.427 1.00 61.22 90 CYS A O 1
ATOM 673 N N . ARG A 1 91 ? -0.422 7.577 0.503 1.00 66.94 91 ARG A N 1
ATOM 674 C CA . ARG A 1 91 ? -1.301 7.865 1.623 1.00 66.94 91 ARG A CA 1
ATOM 675 C C . ARG A 1 91 ? -2.395 8.810 1.120 1.00 66.94 91 ARG A C 1
ATOM 677 O O . ARG A 1 91 ? -2.072 9.914 0.704 1.00 66.94 91 ARG A O 1
ATOM 684 N N . VAL A 1 92 ? -3.660 8.385 1.186 1.00 70.62 92 VAL A N 1
ATOM 685 C CA . VAL A 1 92 ? -4.829 9.162 0.707 1.00 70.62 92 VAL A CA 1
ATOM 686 C C . VAL A 1 92 ? -4.873 10.568 1.320 1.00 70.62 92 VAL A C 1
ATOM 688 O O . VAL A 1 92 ? -5.168 11.537 0.634 1.00 70.62 92 VAL A O 1
ATOM 691 N N . HIS A 1 93 ? -4.485 10.693 2.594 1.00 75.88 93 HIS A N 1
ATOM 692 C CA . HIS A 1 93 ? -4.302 11.982 3.258 1.00 75.88 93 HIS A CA 1
ATOM 693 C C . HIS A 1 93 ? -3.021 12.001 4.086 1.00 75.88 93 HIS A C 1
ATOM 695 O O . HIS A 1 93 ? -2.748 11.073 4.860 1.00 75.88 93 HIS A O 1
ATOM 701 N N . ALA A 1 94 ? -2.269 13.096 3.991 1.00 82.94 94 ALA A N 1
ATOM 702 C CA . ALA A 1 94 ? -1.248 13.415 4.976 1.00 82.94 94 ALA A CA 1
ATOM 703 C C . ALA A 1 94 ? -1.946 13.682 6.317 1.00 82.94 94 ALA A C 1
ATOM 705 O O . ALA A 1 94 ? -2.641 14.682 6.478 1.00 82.94 94 ALA A O 1
ATOM 706 N N . LEU A 1 95 ? -1.819 12.758 7.274 1.00 89.12 95 LEU A N 1
ATOM 707 C CA . LEU A 1 95 ? -2.388 12.988 8.600 1.00 89.12 95 LEU A CA 1
ATOM 708 C C . LEU A 1 95 ? -1.558 14.028 9.331 1.00 89.12 95 LEU A C 1
ATOM 710 O O . LEU A 1 95 ? -0.337 13.889 9.416 1.00 89.12 95 LEU A O 1
ATOM 714 N N . SER A 1 96 ? -2.233 14.991 9.949 1.00 92.81 96 SER A N 1
ATOM 715 C CA . SER A 1 96 ? -1.594 15.831 10.954 1.00 92.81 96 SER A CA 1
ATOM 716 C C . SER A 1 96 ? -1.175 14.989 12.164 1.00 92.81 96 SER A C 1
ATOM 718 O O . SER A 1 96 ? -1.774 13.949 12.466 1.00 92.81 96 SER A O 1
ATOM 720 N N . ASN A 1 97 ? -0.185 15.468 12.921 1.00 94.75 97 ASN A N 1
ATOM 721 C CA . ASN A 1 97 ? 0.254 14.814 14.160 1.00 94.75 97 ASN A CA 1
ATOM 722 C C . ASN A 1 97 ? -0.909 14.614 15.148 1.00 94.75 97 ASN A C 1
ATOM 724 O O . ASN A 1 97 ? -0.989 13.588 15.824 1.00 94.75 97 ASN A O 1
ATOM 728 N N . LYS A 1 98 ? -1.865 15.553 15.172 1.00 95.81 98 LYS A N 1
ATOM 729 C CA . LYS A 1 98 ? -3.084 15.458 15.984 1.00 95.81 98 LYS A CA 1
ATOM 730 C C . LYS A 1 98 ? -3.966 14.286 15.547 1.00 95.81 98 LYS A C 1
ATOM 732 O O . LYS A 1 98 ? -4.375 13.490 16.389 1.00 95.81 98 LYS A O 1
ATOM 737 N N . GLN A 1 99 ? -4.224 14.145 14.246 1.00 95.50 99 GLN A N 1
ATOM 738 C CA . GLN A 1 99 ? -5.015 13.034 13.703 1.00 95.50 99 GLN A CA 1
ATOM 739 C C . GLN A 1 99 ? -4.319 11.686 13.921 1.00 95.50 99 GLN A C 1
ATOM 741 O O . GLN A 1 99 ? -4.970 10.709 14.289 1.00 95.50 99 GLN A O 1
ATOM 746 N N . ALA A 1 100 ? -2.996 11.628 13.741 1.00 94.50 100 ALA A N 1
ATOM 747 C CA . ALA A 1 100 ? -2.215 10.424 14.006 1.00 94.50 100 ALA A CA 1
ATOM 748 C C . ALA A 1 100 ? -2.313 10.003 15.483 1.00 94.50 100 ALA A C 1
ATOM 750 O O . ALA A 1 100 ? -2.621 8.845 15.767 1.00 94.50 100 ALA A O 1
ATOM 751 N N . LYS A 1 101 ? -2.156 10.953 16.417 1.00 96.19 101 LYS A N 1
ATOM 752 C CA . LYS A 1 101 ? -2.296 10.706 17.860 1.00 96.19 101 LYS A CA 1
ATOM 753 C C . LYS A 1 101 ? -3.703 10.235 18.229 1.00 96.19 101 LYS A C 1
ATOM 755 O O . LYS A 1 101 ? -3.843 9.277 18.981 1.00 96.19 101 LYS A O 1
ATOM 760 N N . GLN A 1 102 ? -4.743 10.854 17.666 1.00 96.75 102 GLN A N 1
ATOM 761 C CA . GLN A 1 102 ? -6.127 10.422 17.887 1.00 96.75 102 GLN A CA 1
ATOM 762 C C . GLN A 1 102 ? -6.370 8.987 17.414 1.00 96.75 102 GLN A C 1
ATOM 764 O O . GLN A 1 102 ? -7.012 8.218 18.123 1.00 96.75 102 GLN A O 1
ATOM 769 N N . ARG A 1 103 ? -5.852 8.604 16.240 1.00 95.81 103 ARG A N 1
ATOM 770 C CA . ARG A 1 103 ? -5.979 7.227 15.738 1.00 95.81 103 ARG A CA 1
ATOM 771 C C . ARG A 1 103 ? -5.236 6.230 16.623 1.00 95.81 103 ARG A C 1
ATOM 773 O O . ARG A 1 103 ? -5.785 5.169 16.906 1.00 95.81 103 ARG A O 1
ATOM 780 N N . LEU A 1 104 ? -4.035 6.584 17.083 1.00 95.56 104 LEU A N 1
ATOM 781 C CA . LEU A 1 104 ? -3.233 5.734 17.964 1.00 95.56 104 LEU A CA 1
ATOM 782 C C . LEU A 1 104 ? -3.904 5.515 19.327 1.00 95.56 104 LEU A C 1
ATOM 784 O O . LEU A 1 104 ? -3.865 4.405 19.843 1.00 95.56 104 LEU A O 1
ATOM 788 N N . ASP A 1 105 ? -4.556 6.539 19.882 1.00 95.38 105 ASP A N 1
ATOM 789 C CA . ASP A 1 105 ? -5.274 6.427 21.158 1.00 95.38 105 ASP A CA 1
ATOM 790 C C . ASP A 1 105 ? -6.618 5.688 21.019 1.00 95.38 105 ASP A C 1
ATOM 792 O O . ASP A 1 105 ? -6.960 4.835 21.839 1.00 95.38 105 ASP A O 1
ATOM 796 N N . ARG A 1 106 ? -7.392 5.975 19.964 1.00 96.06 106 ARG A N 1
ATOM 797 C CA . ARG A 1 106 ? -8.745 5.418 19.789 1.00 96.06 106 ARG A CA 1
ATOM 798 C C . ARG A 1 106 ? -8.755 4.001 19.223 1.00 96.06 106 ARG A C 1
ATOM 800 O O . ARG A 1 106 ? -9.637 3.226 19.583 1.00 96.06 106 ARG A O 1
ATOM 807 N N . GLY A 1 107 ? -7.798 3.649 18.364 1.00 94.94 107 GLY A N 1
ATOM 808 C CA . GLY A 1 107 ? -7.749 2.348 17.691 1.00 94.94 107 GLY A CA 1
ATOM 809 C C . GLY A 1 107 ? -7.743 1.167 18.670 1.00 94.94 107 GLY A C 1
ATOM 810 O O . GLY A 1 107 ? -8.670 0.358 18.640 1.00 94.94 107 GLY A O 1
ATOM 811 N N . PRO A 1 108 ? -6.775 1.084 19.600 1.00 95.81 108 PRO A N 1
ATOM 812 C CA . PRO A 1 108 ? -6.722 0.007 20.588 1.00 95.81 108 PRO A CA 1
ATOM 813 C C . PRO A 1 108 ? -7.953 -0.042 21.503 1.00 95.81 108 PRO A C 1
ATOM 815 O O . PRO A 1 108 ? -8.402 -1.127 21.871 1.00 95.81 108 PRO A O 1
ATOM 818 N N . ARG A 1 109 ? -8.529 1.119 21.852 1.00 94.31 109 ARG A N 1
ATOM 819 C CA . ARG A 1 109 ? -9.761 1.199 22.658 1.00 94.31 109 ARG A CA 1
ATOM 820 C C . ARG A 1 109 ? -10.947 0.592 21.915 1.00 94.31 109 ARG A C 1
ATOM 822 O O . ARG A 1 109 ? -11.671 -0.214 22.494 1.00 94.31 109 ARG A O 1
ATOM 829 N N . LEU A 1 110 ? -11.107 0.932 20.636 1.00 91.19 110 LEU A N 1
ATOM 830 C CA . LEU A 1 110 ? -12.147 0.362 19.786 1.00 91.19 110 LEU A CA 1
ATOM 831 C C . LEU A 1 110 ? -11.963 -1.151 19.639 1.00 91.19 110 LEU A C 1
ATOM 833 O O . LEU A 1 110 ? -12.920 -1.887 19.843 1.00 91.19 110 LEU A O 1
ATOM 837 N N . LEU A 1 111 ? -10.738 -1.620 19.372 1.00 90.94 111 LEU A N 1
ATOM 838 C CA . LEU A 1 111 ? -10.433 -3.052 19.257 1.00 90.94 111 LEU A CA 1
ATOM 839 C C . LEU A 1 111 ? -10.773 -3.823 20.539 1.00 90.94 111 LEU A C 1
ATOM 841 O O . LEU A 1 111 ? -11.376 -4.891 20.476 1.00 90.94 111 LEU A O 1
ATOM 845 N N . ARG A 1 112 ? -10.443 -3.266 21.711 1.00 91.56 112 ARG A N 1
ATOM 846 C CA . ARG A 1 112 ? -10.844 -3.834 23.007 1.00 91.56 112 ARG A CA 1
ATOM 847 C C . ARG A 1 112 ? -12.361 -3.876 23.173 1.00 91.56 112 ARG A C 1
ATOM 849 O O . ARG A 1 112 ? -12.885 -4.861 23.682 1.00 91.56 112 ARG A O 1
ATOM 856 N N . TYR A 1 113 ? -13.053 -2.821 22.752 1.00 87.94 113 TYR A N 1
ATOM 857 C CA . TYR A 1 113 ? -14.503 -2.708 22.875 1.00 87.94 113 TYR A CA 1
ATOM 858 C C . TYR A 1 113 ? -15.252 -3.716 21.994 1.00 87.94 113 TYR A C 1
ATOM 860 O O . TYR A 1 113 ? -16.186 -4.364 22.468 1.00 87.94 113 TYR A O 1
ATOM 868 N N . ILE A 1 114 ? -14.822 -3.885 20.740 1.00 90.75 114 ILE A N 1
ATOM 869 C CA . ILE A 1 114 ? -15.452 -4.800 19.773 1.00 90.75 114 ILE A CA 1
ATOM 870 C C . ILE A 1 114 ? -15.001 -6.258 19.927 1.00 90.75 114 ILE A C 1
ATOM 872 O O . ILE A 1 114 ? -15.492 -7.122 19.198 1.00 90.75 114 ILE A O 1
ATOM 876 N N . ASN A 1 115 ? -14.084 -6.543 20.858 1.00 87.88 115 ASN A N 1
ATOM 877 C CA . ASN A 1 115 ? -13.592 -7.892 21.106 1.00 87.88 115 ASN A CA 1
ATOM 878 C C . ASN A 1 115 ? -14.744 -8.865 21.450 1.00 87.88 115 ASN A C 1
ATOM 880 O O . ASN A 1 115 ? -15.753 -8.494 22.059 1.00 87.88 115 ASN A O 1
ATOM 884 N N . GLY A 1 116 ? -14.594 -10.129 21.054 1.00 85.06 116 GLY A N 1
ATOM 885 C CA . GLY A 1 116 ? -15.635 -11.154 21.146 1.00 85.06 116 GLY A CA 1
ATOM 886 C C . GLY A 1 116 ? -16.648 -11.088 19.994 1.00 85.06 116 GLY A C 1
ATOM 887 O O . GLY A 1 116 ? -16.288 -10.855 18.845 1.00 85.06 116 GLY A O 1
ATOM 888 N N . ARG A 1 117 ? -17.937 -11.327 20.277 1.00 84.06 117 ARG A N 1
ATOM 889 C CA . ARG A 1 117 ? -19.021 -11.317 19.265 1.00 84.06 117 ARG A CA 1
ATOM 890 C C . ARG A 1 117 ? -19.744 -9.967 19.136 1.00 84.06 117 ARG A C 1
ATOM 892 O O . ARG A 1 117 ? -20.758 -9.894 18.452 1.00 84.06 117 ARG A O 1
ATOM 899 N N . LYS A 1 118 ? -19.233 -8.907 19.773 1.00 86.06 118 LYS A N 1
ATOM 900 C CA . LYS A 1 118 ? -19.871 -7.577 19.817 1.00 86.06 118 LYS A CA 1
ATOM 901 C C . LYS A 1 118 ? -19.891 -6.857 18.469 1.00 86.06 118 LYS A C 1
ATOM 903 O O . LYS A 1 118 ? -20.772 -6.035 18.243 1.00 86.06 118 LYS A O 1
ATOM 908 N N . TRP A 1 119 ? -18.981 -7.205 17.557 1.00 87.44 119 TRP A N 1
ATOM 909 C CA . TRP A 1 119 ? -18.959 -6.670 16.191 1.00 87.44 119 TRP A CA 1
ATOM 910 C C . TRP A 1 119 ? -20.270 -6.910 15.424 1.00 87.44 119 TRP A C 1
ATOM 912 O O . TRP A 1 119 ? -20.611 -6.116 14.558 1.00 87.44 119 TRP A O 1
ATOM 922 N N . LYS A 1 120 ? -21.035 -7.957 15.775 1.00 88.12 120 LYS A N 1
ATOM 923 C CA . LYS A 1 120 ? -22.327 -8.283 15.146 1.00 88.12 120 LYS A CA 1
ATOM 924 C C . LYS A 1 120 ? -23.402 -7.216 15.355 1.00 88.12 120 LYS A C 1
ATOM 926 O O . LYS A 1 120 ? -24.381 -7.200 14.623 1.00 88.12 120 LYS A O 1
ATOM 931 N N . ASN A 1 121 ? -23.211 -6.350 16.348 1.00 88.62 121 ASN A N 1
ATOM 932 C CA . ASN A 1 121 ? -24.153 -5.297 16.708 1.00 88.62 121 ASN A CA 1
ATOM 933 C C . ASN A 1 121 ? -23.702 -3.919 16.190 1.00 88.62 121 ASN A C 1
ATOM 935 O O . ASN A 1 121 ? -24.307 -2.910 16.542 1.00 88.62 121 ASN A O 1
ATOM 939 N N . VAL A 1 122 ? -22.611 -3.848 15.417 1.00 90.06 122 VAL A N 1
ATOM 940 C CA . VAL A 1 122 ? -22.091 -2.589 14.874 1.00 90.06 122 VAL A CA 1
ATOM 941 C C . VAL A 1 122 ? -22.808 -2.275 13.565 1.00 90.06 122 VAL A C 1
ATOM 943 O O . VAL A 1 122 ? -22.766 -3.066 12.628 1.00 90.06 122 VAL A O 1
ATOM 946 N N . VAL A 1 123 ? -23.422 -1.096 13.499 1.00 92.56 123 VAL A N 1
ATOM 947 C CA . VAL A 1 123 ? -24.020 -0.533 12.283 1.00 92.56 123 VAL A CA 1
ATOM 948 C C . VAL A 1 123 ? -23.188 0.681 11.872 1.00 92.56 123 VAL A C 1
ATOM 950 O O . VAL A 1 123 ? -22.874 1.524 12.712 1.00 92.56 123 VAL A O 1
ATOM 953 N N . THR A 1 124 ? -22.797 0.760 10.601 1.00 92.62 124 THR A N 1
ATOM 954 C CA . THR A 1 124 ? -22.018 1.874 10.037 1.00 92.62 124 THR A CA 1
ATOM 955 C C . THR A 1 124 ? -22.831 2.591 8.969 1.00 92.62 124 THR A C 1
ATOM 957 O O . THR A 1 124 ? -23.477 1.930 8.160 1.00 92.62 124 THR A O 1
ATOM 960 N N . ILE A 1 125 ? -22.768 3.919 8.949 1.00 94.38 125 ILE A N 1
ATOM 961 C CA . ILE A 1 125 ? -23.424 4.777 7.958 1.00 94.38 125 ILE A CA 1
ATOM 962 C C . ILE A 1 125 ? -22.333 5.648 7.332 1.00 94.38 125 ILE A C 1
ATOM 964 O O . ILE A 1 125 ? -21.484 6.163 8.061 1.00 94.38 125 ILE A O 1
ATOM 968 N N . ASP A 1 126 ? -22.347 5.771 6.008 1.00 93.19 126 ASP A N 1
ATOM 969 C CA . ASP A 1 126 ? -21.453 6.627 5.226 1.00 93.19 126 ASP A CA 1
ATOM 970 C C . ASP A 1 126 ? -22.265 7.256 4.087 1.00 93.19 126 ASP A C 1
ATOM 972 O O . ASP A 1 126 ? -23.138 6.593 3.521 1.00 93.19 126 ASP A O 1
ATOM 976 N N . GLU A 1 127 ? -22.009 8.526 3.787 1.00 86.50 127 GLU A N 1
ATOM 977 C CA . GLU A 1 127 ? -22.655 9.251 2.688 1.00 86.50 127 GLU A CA 1
ATOM 978 C C . GLU A 1 127 ? -21.655 9.367 1.532 1.00 86.50 127 GLU A C 1
ATOM 980 O O . GLU A 1 127 ? -20.498 9.732 1.751 1.00 86.50 127 GLU A O 1
ATOM 985 N N . ALA A 1 128 ? -22.096 9.004 0.324 1.00 77.88 128 ALA A N 1
ATOM 986 C CA . ALA A 1 128 ? -21.275 9.003 -0.889 1.00 77.88 128 ALA A CA 1
ATOM 987 C C . ALA A 1 128 ? -21.300 10.355 -1.611 1.00 77.88 128 ALA A C 1
ATOM 989 O O . ALA A 1 128 ? -22.398 10.952 -1.698 1.00 77.88 128 ALA A O 1
#

Organism: Hypsibius exemplaris (NCBI:txid2072580)